Protein AF-A0A833G1S8-F1 (afdb_monomer_lite)

Structure (mmCIF, N/CA/C/O backbone):
data_AF-A0A833G1S8-F1
#
_entry.id   AF-A0A833G1S8-F1
#
loop_
_atom_site.group_PDB
_atom_site.id
_atom_site.type_symbol
_atom_site.label_atom_id
_atom_site.label_alt_id
_atom_site.label_comp_id
_atom_site.label_asym_id
_atom_site.label_entity_id
_atom_site.label_seq_id
_atom_site.pdbx_PDB_ins_code
_atom_site.Cartn_x
_atom_site.Cartn_y
_atom_site.Cartn_z
_atom_site.occupancy
_atom_site.B_iso_or_equiv
_atom_site.auth_seq_id
_atom_site.auth_comp_id
_atom_site.auth_asym_id
_atom_site.auth_atom_id
_atom_site.pdbx_PDB_model_num
ATOM 1 N N . MET A 1 1 ? 1.950 18.059 13.680 1.00 53.75 1 MET A N 1
ATOM 2 C CA . MET A 1 1 ? 0.484 18.282 13.616 1.00 53.75 1 MET A CA 1
ATOM 3 C C . MET A 1 1 ? -0.059 17.497 12.432 1.00 53.75 1 MET A C 1
ATOM 5 O O . MET A 1 1 ? 0.600 17.499 11.403 1.00 53.75 1 MET A O 1
ATOM 9 N N . ALA A 1 2 ? -1.193 16.805 12.573 1.00 64.06 2 ALA A N 1
ATOM 10 C CA . ALA A 1 2 ? -1.828 16.102 11.453 1.00 64.06 2 ALA A CA 1
ATOM 11 C C . ALA A 1 2 ? -2.430 17.109 10.455 1.00 64.06 2 ALA A C 1
ATOM 13 O O . ALA A 1 2 ? -2.964 18.137 10.873 1.00 64.06 2 ALA A O 1
ATOM 14 N N . ALA A 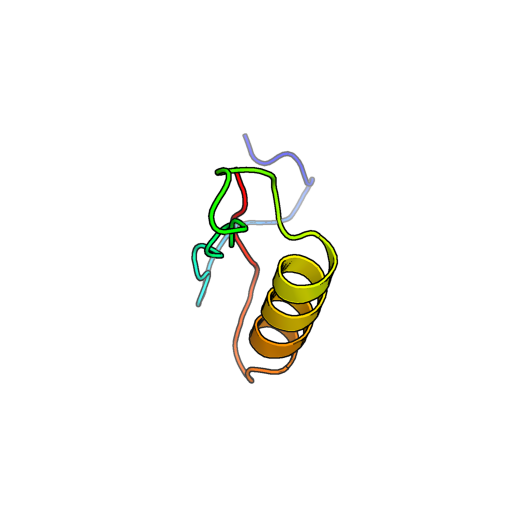1 3 ? -2.349 16.815 9.151 1.00 78.56 3 ALA A N 1
ATOM 15 C CA . ALA A 1 3 ? -2.877 17.679 8.086 1.00 78.56 3 ALA A CA 1
ATOM 16 C C . ALA A 1 3 ? -4.410 17.844 8.145 1.00 78.56 3 ALA A C 1
ATOM 18 O O . ALA A 1 3 ? -4.951 18.843 7.677 1.00 78.56 3 ALA A O 1
ATOM 19 N N . PHE A 1 4 ? -5.109 16.890 8.765 1.00 85.19 4 PHE A N 1
ATOM 20 C CA . PHE A 1 4 ? -6.560 16.889 8.912 1.00 85.19 4 PHE A CA 1
ATOM 21 C C . PHE A 1 4 ? -6.959 17.322 10.325 1.00 85.19 4 PHE A C 1
ATOM 23 O O . PHE A 1 4 ? -6.589 16.696 11.323 1.00 85.19 4 PHE A O 1
ATOM 30 N N . ARG A 1 5 ? -7.734 18.408 10.416 1.00 86.38 5 ARG A N 1
ATOM 31 C CA . ARG A 1 5 ? -8.263 18.907 11.690 1.00 86.38 5 ARG A CA 1
ATOM 32 C C . ARG A 1 5 ? -9.263 17.876 12.239 1.00 86.38 5 ARG A C 1
ATOM 34 O O . ARG A 1 5 ? -10.169 17.468 11.523 1.00 86.38 5 ARG A O 1
ATOM 41 N N . ASN A 1 6 ? -9.081 17.466 13.496 1.00 88.19 6 ASN A N 1
ATOM 42 C CA . ASN A 1 6 ? -9.870 16.442 14.207 1.00 88.19 6 ASN A CA 1
ATOM 43 C C . ASN A 1 6 ? -9.667 14.987 13.754 1.00 88.19 6 ASN A C 1
ATOM 45 O O . ASN A 1 6 ? -10.496 14.134 14.066 1.00 88.19 6 ASN A O 1
ATOM 49 N N . TRP A 1 7 ? -8.571 14.677 13.063 1.00 88.06 7 TRP A N 1
ATOM 50 C CA . TRP A 1 7 ? -8.208 13.294 12.773 1.00 88.06 7 TRP A CA 1
ATOM 51 C C . TRP A 1 7 ? -6.904 12.910 13.470 1.00 88.06 7 TRP A C 1
ATOM 53 O O . TRP A 1 7 ? -5.889 13.599 13.349 1.00 88.06 7 TRP A O 1
ATOM 63 N N . THR A 1 8 ? -6.940 11.783 14.177 1.00 91.94 8 THR A N 1
ATOM 64 C CA . THR A 1 8 ? -5.763 11.145 14.768 1.00 91.94 8 THR A CA 1
ATOM 65 C C . THR A 1 8 ? -5.438 9.903 13.935 1.00 91.94 8 THR A C 1
ATOM 67 O O . THR A 1 8 ? -6.295 9.022 13.847 1.00 91.94 8 THR A O 1
ATOM 70 N N . PRO A 1 9 ? -4.244 9.799 13.321 1.00 91.38 9 PRO A N 1
ATOM 71 C CA . PRO A 1 9 ? -3.861 8.621 12.547 1.00 91.38 9 PRO A CA 1
ATOM 7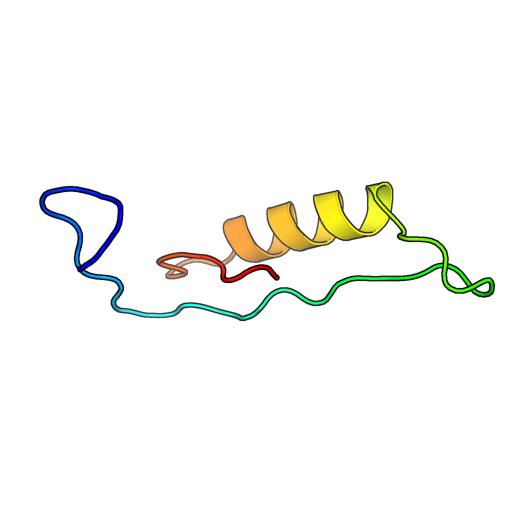2 C C . PRO A 1 9 ? -3.624 7.434 13.490 1.00 91.38 9 PRO A C 1
ATOM 74 O O . PRO A 1 9 ? -2.587 7.345 14.143 1.00 91.38 9 PRO A O 1
ATOM 77 N N . GLN A 1 10 ? -4.607 6.539 13.590 1.00 94.31 10 GLN A N 1
ATOM 78 C CA . GLN A 1 10 ? -4.579 5.383 14.489 1.00 94.31 10 GLN A CA 1
ATOM 79 C C . GLN A 1 10 ? -5.332 4.177 13.904 1.00 94.31 10 GLN A C 1
ATOM 81 O O . GLN A 1 10 ? -6.223 4.325 13.065 1.00 94.31 10 GLN A O 1
ATOM 86 N N . GLY A 1 11 ? -4.998 2.978 14.386 1.00 95.88 11 GLY A N 1
ATOM 87 C CA . GLY A 1 11 ? -5.521 1.699 13.892 1.00 95.88 11 GLY A CA 1
ATOM 88 C C . GLY A 1 11 ? -4.557 1.013 12.923 1.00 95.88 11 GLY A C 1
ATOM 89 O O . GLY A 1 11 ? -3.346 1.206 13.022 1.00 95.88 11 GLY A O 1
ATOM 90 N N . VAL A 1 12 ? -5.076 0.188 12.010 1.00 98.00 12 VAL A N 1
ATOM 91 C CA . VAL A 1 12 ? -4.245 -0.538 11.035 1.00 98.00 12 VAL A CA 1
ATOM 92 C C . VAL A 1 12 ? -3.950 0.372 9.848 1.00 98.00 12 VAL A C 1
ATOM 94 O O . VAL A 1 12 ? -4.866 0.780 9.136 1.00 98.00 12 VAL A O 1
ATOM 97 N N . ILE A 1 13 ? -2.673 0.698 9.646 1.00 97.69 13 ILE A N 1
ATOM 98 C CA . ILE A 1 13 ? -2.214 1.618 8.600 1.00 97.69 13 ILE A CA 1
ATOM 99 C C . ILE A 1 13 ? -1.050 0.965 7.834 1.00 97.69 13 ILE A C 1
ATOM 101 O O . ILE A 1 13 ? 0.099 1.100 8.259 1.00 97.69 13 ILE A O 1
ATOM 105 N N . PRO A 1 14 ? -1.310 0.194 6.759 1.00 97.69 14 PRO A N 1
ATOM 106 C CA . PRO A 1 14 ? -0.253 -0.411 5.956 1.00 97.69 14 PRO A CA 1
ATOM 107 C C . PRO A 1 14 ? 0.518 0.631 5.137 1.00 97.69 14 PRO A C 1
ATOM 109 O O . PRO A 1 14 ? -0.057 1.602 4.640 1.00 97.69 14 PRO A O 1
ATOM 112 N N . ALA A 1 15 ? 1.809 0.361 4.943 1.00 97.69 15 ALA A N 1
ATOM 113 C CA . ALA A 1 15 ? 2.645 1.048 3.967 1.00 97.69 15 ALA A CA 1
ATOM 114 C C . ALA A 1 15 ? 2.485 0.392 2.596 1.00 97.69 15 ALA A C 1
ATOM 116 O O . ALA A 1 15 ? 2.807 -0.787 2.434 1.00 97.69 15 ALA A O 1
ATOM 117 N N . ALA A 1 16 ? 1.965 1.145 1.626 1.00 98.12 16 ALA A N 1
ATOM 118 C CA . ALA A 1 16 ? 1.788 0.650 0.269 1.00 98.12 16 ALA A CA 1
ATOM 119 C C . ALA A 1 16 ? 3.144 0.464 -0.418 1.00 98.12 16 ALA A C 1
ATOM 121 O O . ALA A 1 16 ? 4.038 1.307 -0.313 1.00 98.12 16 ALA A O 1
ATOM 122 N N . LEU A 1 17 ? 3.278 -0.633 -1.158 1.00 96.69 17 LEU A N 1
ATOM 123 C CA . LEU A 1 17 ? 4.444 -0.867 -2.000 1.00 96.69 17 LEU A CA 1
ATOM 124 C C . LEU A 1 17 ? 4.272 -0.110 -3.318 1.00 96.69 17 LEU A C 1
ATOM 126 O O . LEU A 1 17 ? 3.182 -0.109 -3.889 1.00 96.69 17 LEU A O 1
ATOM 130 N N . LEU A 1 18 ? 5.348 0.514 -3.803 1.00 97.81 18 LEU A N 1
ATOM 131 C CA . LEU A 1 18 ? 5.390 1.142 -5.123 1.00 97.81 18 LEU A CA 1
ATOM 132 C C . LEU A 1 18 ? 5.943 0.126 -6.136 1.00 97.81 18 LEU A C 1
ATOM 134 O O . LEU A 1 18 ? 7.140 -0.161 -6.091 1.00 97.81 18 LEU A O 1
ATOM 138 N N . PRO A 1 19 ? 5.101 -0.457 -7.006 1.00 97.69 19 PRO A N 1
ATOM 139 C CA . PRO A 1 19 ? 5.560 -1.371 -8.037 1.00 97.69 19 PRO A CA 1
ATOM 140 C C . PRO A 1 19 ? 6.279 -0.616 -9.155 1.00 97.69 19 PRO A C 1
ATOM 142 O O . PRO A 1 19 ? 5.928 0.513 -9.511 1.00 97.69 19 PRO A O 1
ATOM 145 N N . PHE A 1 20 ? 7.266 -1.290 -9.729 1.00 98.19 20 PHE A N 1
ATOM 146 C CA . PHE A 1 20 ? 8.043 -0.811 -10.858 1.00 98.19 20 PHE A CA 1
ATOM 147 C C . PHE A 1 20 ? 7.999 -1.834 -11.986 1.00 98.19 20 PHE A C 1
ATOM 149 O O . PHE A 1 20 ? 7.872 -3.035 -11.743 1.00 98.19 20 PHE A O 1
ATOM 156 N N . HIS A 1 21 ? 8.130 -1.346 -13.211 1.00 98.31 21 HIS A N 1
ATOM 157 C CA . HIS A 1 21 ? 8.474 -2.166 -14.361 1.00 98.31 21 HIS A CA 1
ATOM 158 C C . HIS A 1 21 ? 9.945 -2.608 -14.282 1.00 98.31 21 HIS A C 1
ATOM 160 O O . HIS A 1 21 ? 10.724 -2.098 -13.472 1.00 98.31 21 HIS A O 1
ATOM 166 N N . ASP A 1 22 ? 10.346 -3.527 -15.159 1.00 98.06 22 ASP A N 1
ATOM 167 C CA . ASP A 1 22 ? 11.725 -4.039 -15.207 1.00 98.06 22 ASP A CA 1
ATOM 168 C C . ASP A 1 22 ? 12.763 -2.941 -15.511 1.00 98.06 22 ASP A C 1
ATOM 170 O O . ASP A 1 22 ? 13.939 -3.082 -15.178 1.00 98.06 22 ASP A O 1
ATOM 174 N N . ASP A 1 23 ? 12.332 -1.827 -16.112 1.00 98.00 23 ASP A N 1
ATOM 175 C CA . ASP A 1 23 ? 13.152 -0.643 -16.389 1.00 98.00 23 ASP A CA 1
ATOM 176 C C . ASP A 1 23 ? 13.181 0.381 -15.237 1.00 98.00 23 ASP A C 1
ATOM 178 O O . ASP A 1 23 ? 13.734 1.470 -15.392 1.00 98.00 23 ASP A O 1
ATOM 182 N N . LEU A 1 24 ? 12.613 0.034 -14.075 1.00 97.25 24 LEU A N 1
ATOM 183 C CA . LEU A 1 24 ? 12.458 0.894 -12.896 1.00 97.25 24 LEU A CA 1
ATOM 184 C C . LEU A 1 24 ? 11.523 2.102 -13.102 1.00 97.25 24 LEU A C 1
ATOM 186 O O . LEU A 1 24 ? 11.471 2.995 -12.253 1.00 97.25 24 LEU A O 1
ATOM 190 N N . GLY A 1 25 ? 10.748 2.136 -14.189 1.00 98.25 25 GLY A N 1
ATOM 191 C CA . GLY A 1 25 ? 9.617 3.047 -14.337 1.00 98.25 25 GLY A CA 1
ATOM 192 C C . GLY A 1 25 ? 8.472 2.675 -13.390 1.00 98.25 25 GLY A C 1
ATOM 193 O O . GLY A 1 25 ? 8.255 1.501 -13.097 1.00 98.25 25 GLY A O 1
ATOM 194 N N . ILE A 1 26 ? 7.729 3.667 -12.891 1.00 98.06 26 ILE A N 1
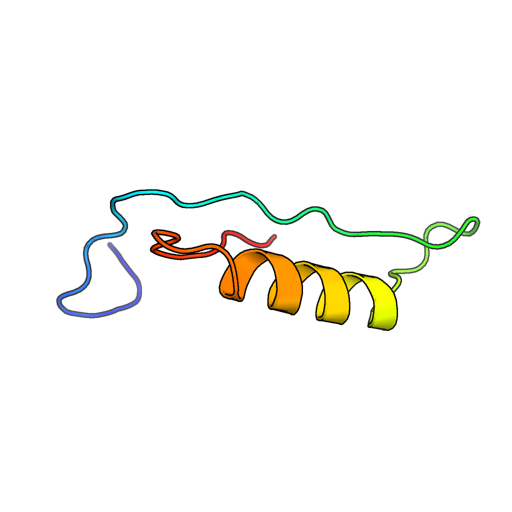ATOM 195 C CA . ILE A 1 26 ? 6.596 3.420 -11.984 1.00 98.06 26 ILE A CA 1
ATOM 196 C C . ILE A 1 26 ? 5.467 2.709 -12.734 1.00 98.06 26 ILE 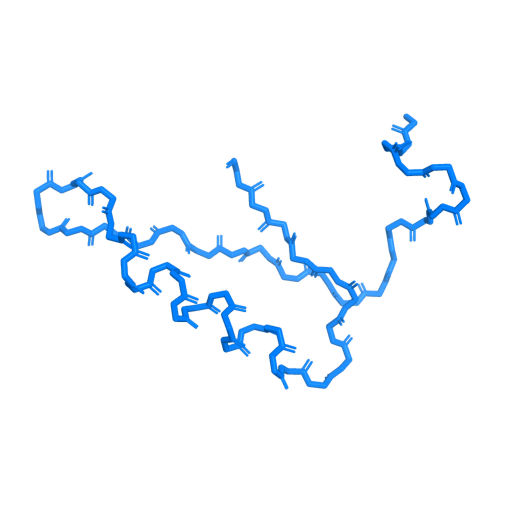A C 1
ATOM 198 O O . ILE A 1 26 ? 4.925 3.252 -13.699 1.00 98.06 26 ILE A O 1
ATOM 202 N N . ASP A 1 27 ? 5.033 1.562 -12.211 1.00 98.31 27 ASP A N 1
ATOM 203 C CA . ASP A 1 27 ? 3.846 0.873 -12.708 1.00 98.31 27 ASP A CA 1
ATOM 204 C C . ASP A 1 27 ? 2.578 1.451 -12.062 1.00 98.31 27 ASP A C 1
ATOM 206 O O . ASP A 1 27 ? 2.093 1.008 -11.016 1.00 98.31 27 ASP A O 1
ATOM 210 N N . VAL A 1 28 ? 2.018 2.475 -12.704 1.00 98.12 28 VAL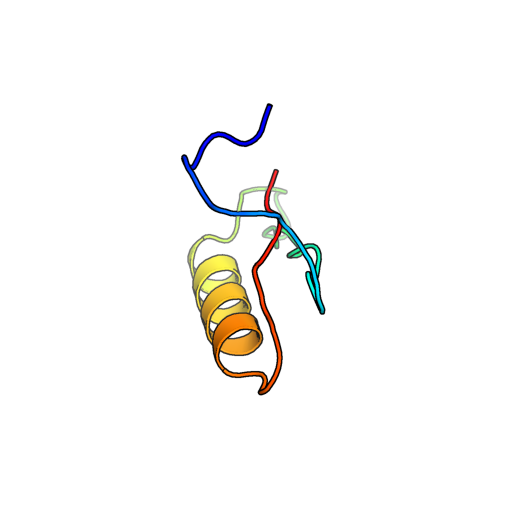 A N 1
ATOM 211 C CA . VAL A 1 28 ? 0.828 3.182 -12.209 1.00 98.12 28 VAL A CA 1
ATOM 212 C C . VAL A 1 28 ? -0.409 2.278 -12.170 1.00 98.12 28 VAL A C 1
ATOM 214 O O . VAL A 1 28 ? -1.252 2.431 -11.281 1.00 98.12 28 VAL A O 1
ATOM 217 N N . ALA A 1 29 ? -0.548 1.350 -13.120 1.00 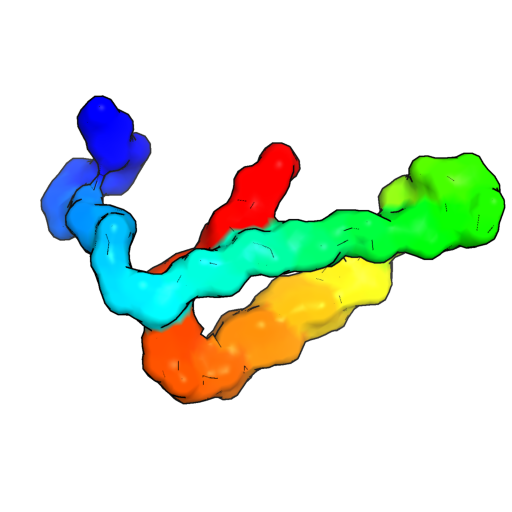98.38 29 ALA A N 1
ATOM 218 C CA . ALA A 1 29 ? -1.718 0.480 -13.204 1.00 98.38 29 ALA A CA 1
ATOM 219 C C . ALA A 1 29 ? -1.726 -0.523 -12.044 1.00 98.38 29 ALA A C 1
ATOM 221 O O . ALA A 1 29 ? -2.722 -0.619 -11.319 1.00 98.38 29 ALA A O 1
ATOM 222 N N . SER A 1 30 ? -0.590 -1.184 -11.809 1.00 98.31 30 SER A N 1
ATOM 223 C CA . SER A 1 30 ? -0.419 -2.104 -10.685 1.00 98.31 30 SER A CA 1
ATOM 224 C C . SER A 1 30 ? -0.512 -1.377 -9.346 1.00 98.31 30 SER A C 1
ATOM 226 O O . SER A 1 30 ? -1.157 -1.880 -8.426 1.00 98.31 30 SER A O 1
ATOM 228 N N . PHE A 1 31 ? 0.038 -0.161 -9.230 1.00 98.31 31 PHE A N 1
ATOM 229 C CA . PHE A 1 31 ? -0.069 0.619 -7.994 1.00 98.31 31 PHE A CA 1
ATOM 230 C C . PHE A 1 31 ? -1.523 0.977 -7.664 1.00 98.31 31 PHE A C 1
ATOM 232 O O . PHE A 1 31 ? -1.958 0.835 -6.522 1.00 98.31 31 PHE A O 1
ATOM 239 N N . ARG A 1 32 ? -2.320 1.373 -8.666 1.00 98.25 32 ARG A N 1
ATOM 240 C CA . ARG A 1 32 ? -3.757 1.634 -8.483 1.00 98.25 32 ARG A CA 1
ATOM 241 C C . ARG A 1 32 ? -4.524 0.391 -8.041 1.00 98.25 32 ARG A C 1
ATOM 243 O O . ARG A 1 32 ? -5.356 0.505 -7.144 1.00 98.25 32 ARG A O 1
ATOM 250 N N . SER A 1 33 ? -4.243 -0.767 -8.642 1.00 98.50 33 SER A N 1
ATOM 251 C CA . SER A 1 33 ? -4.847 -2.037 -8.219 1.00 98.50 33 SER A CA 1
ATOM 252 C C . SER A 1 33 ? -4.474 -2.364 -6.775 1.00 98.50 33 SER A C 1
ATOM 254 O O . SER A 1 33 ? -5.355 -2.616 -5.960 1.00 98.50 33 SER A O 1
ATOM 256 N N . HIS A 1 34 ? -3.189 -2.250 -6.426 1.00 98.12 34 HIS A N 1
ATOM 257 C CA . HIS A 1 34 ? -2.695 -2.503 -5.074 1.00 98.12 34 HIS A CA 1
ATOM 258 C C . HIS A 1 34 ? -3.378 -1.613 -4.024 1.00 98.12 34 HIS A C 1
ATOM 260 O O . HIS A 1 34 ? -3.780 -2.097 -2.967 1.00 98.12 34 HIS A O 1
ATOM 266 N N . LEU A 1 35 ? -3.566 -0.321 -4.315 1.00 98.38 35 LEU A N 1
ATOM 267 C CA . LEU A 1 35 ? -4.291 0.587 -3.422 1.00 98.38 35 LEU A CA 1
ATOM 268 C C . LEU A 1 35 ? -5.766 0.195 -3.259 1.00 98.38 35 LEU A C 1
ATOM 270 O O . LEU A 1 35 ? -6.297 0.293 -2.152 1.00 98.38 35 LEU A O 1
ATOM 274 N N . ALA A 1 36 ? -6.425 -0.257 -4.331 1.00 98.25 36 ALA A N 1
ATOM 275 C CA . ALA A 1 36 ? -7.799 -0.750 -4.260 1.00 98.25 36 ALA A CA 1
ATOM 276 C C . ALA A 1 36 ? -7.899 -2.023 -3.402 1.00 98.25 36 ALA A C 1
ATOM 278 O O . ALA A 1 36 ? -8.800 -2.122 -2.567 1.00 98.25 36 ALA A O 1
ATOM 279 N N . ASP A 1 37 ? -6.942 -2.942 -3.543 1.00 98.38 37 ASP A N 1
ATOM 280 C CA . ASP A 1 37 ? -6.872 -4.163 -2.737 1.00 98.38 37 ASP A CA 1
ATOM 281 C C . ASP A 1 37 ? -6.677 -3.838 -1.251 1.00 98.38 37 ASP A C 1
ATOM 283 O O . ASP A 1 37 ? -7.415 -4.345 -0.406 1.00 98.38 37 ASP A O 1
ATOM 287 N N . LEU A 1 38 ? -5.743 -2.936 -0.919 1.00 98.31 38 LEU A N 1
ATOM 288 C CA . LEU A 1 38 ? -5.534 -2.473 0.458 1.00 98.31 38 LEU A CA 1
ATOM 289 C C . LEU A 1 38 ? -6.794 -1.821 1.042 1.00 98.31 38 LEU A C 1
ATOM 291 O O . LEU A 1 38 ? -7.145 -2.089 2.190 1.00 98.31 38 LEU A O 1
ATOM 295 N N . ALA A 1 39 ? -7.489 -0.992 0.259 1.00 97.75 39 ALA A N 1
ATOM 296 C CA . ALA A 1 39 ? -8.712 -0.321 0.693 1.00 97.75 39 ALA A CA 1
ATOM 297 C C . ALA A 1 39 ? -9.885 -1.293 0.920 1.00 97.75 39 ALA A C 1
ATOM 299 O O . ALA A 1 39 ? -10.776 -1.004 1.719 1.00 97.75 39 ALA A O 1
ATOM 300 N N . ALA A 1 40 ? -9.892 -2.446 0.243 1.00 98.12 40 ALA A N 1
ATOM 301 C CA . ALA A 1 40 ? -10.915 -3.475 0.412 1.00 98.12 40 ALA A CA 1
ATOM 302 C C . ALA A 1 40 ? -10.716 -4.331 1.680 1.00 98.12 40 ALA A C 1
ATOM 304 O O . ALA A 1 40 ? -11.648 -5.018 2.116 1.00 98.12 40 ALA A O 1
ATOM 305 N N . VAL A 1 41 ? -9.530 -4.298 2.303 1.00 98.19 41 VAL A N 1
ATOM 306 C CA . VAL A 1 41 ? -9.258 -5.050 3.535 1.00 98.19 41 VAL A CA 1
ATOM 307 C C . VAL A 1 41 ? -10.034 -4.443 4.705 1.00 98.19 41 VAL A C 1
ATOM 309 O O . VAL A 1 41 ? -9.807 -3.309 5.131 1.00 98.19 41 VAL A O 1
ATOM 312 N N . ARG A 1 42 ? -10.943 -5.237 5.285 1.00 98.19 42 ARG A N 1
ATOM 313 C CA . ARG A 1 42 ? -11.718 -4.822 6.463 1.00 98.19 42 ARG A CA 1
ATOM 314 C C . ARG A 1 42 ? -10.793 -4.450 7.623 1.00 98.19 42 ARG A C 1
ATOM 316 O O . ARG A 1 42 ? -9.954 -5.248 8.027 1.00 98.19 42 ARG A O 1
ATOM 323 N N . GLY A 1 43 ? -11.024 -3.273 8.202 1.00 96.94 43 GLY A N 1
ATOM 324 C CA . GLY A 1 43 ? -10.292 -2.785 9.373 1.00 96.94 43 GLY A CA 1
ATOM 325 C C . GLY A 1 43 ? -9.057 -1.938 9.058 1.00 96.94 43 GLY A C 1
ATOM 326 O O . GLY A 1 43 ? -8.415 -1.477 9.998 1.00 96.94 43 GLY A O 1
ATOM 327 N N . VAL A 1 44 ? -8.737 -1.694 7.780 1.00 97.75 44 VAL A N 1
ATOM 328 C CA . VAL A 1 44 ? -7.733 -0.689 7.396 1.00 97.75 44 VAL A CA 1
ATOM 329 C C . VAL A 1 44 ? -8.273 0.714 7.685 1.00 97.75 44 VAL A C 1
ATOM 331 O O . VAL A 1 44 ? -9.346 1.089 7.218 1.00 97.75 44 VAL A O 1
ATOM 334 N N . SER A 1 45 ? -7.520 1.486 8.470 1.00 96.19 45 SER A N 1
ATOM 335 C CA . SER A 1 45 ? -7.873 2.851 8.882 1.00 96.19 45 SER A CA 1
ATOM 336 C C . SER A 1 45 ? -7.371 3.919 7.909 1.00 96.19 45 SER A C 1
ATOM 338 O O . SER A 1 45 ? -7.999 4.966 7.764 1.00 96.19 45 SER A O 1
ATOM 340 N N . ALA A 1 46 ? -6.206 3.693 7.301 1.00 95.88 46 ALA A N 1
ATOM 341 C CA . ALA A 1 46 ? -5.557 4.578 6.334 1.00 95.88 46 ALA A CA 1
ATOM 342 C C . ALA A 1 46 ? -4.465 3.806 5.582 1.00 95.88 46 ALA A C 1
ATOM 344 O O . ALA A 1 46 ? -4.083 2.726 6.013 1.00 95.88 46 ALA A O 1
ATOM 345 N N . VAL A 1 47 ? -3.924 4.368 4.502 1.00 97.00 47 VAL A N 1
ATOM 346 C CA . VAL A 1 47 ? -2.767 3.814 3.781 1.00 97.00 47 VAL A CA 1
ATOM 347 C C . VAL A 1 47 ? -1.668 4.868 3.759 1.00 97.00 47 VAL A C 1
ATOM 349 O O . VAL A 1 47 ? -1.946 6.032 3.466 1.00 97.00 47 VAL A O 1
ATOM 352 N N . THR A 1 48 ? -0.433 4.485 4.076 1.00 96.44 48 THR A N 1
ATOM 353 C CA . THR A 1 48 ? 0.727 5.366 3.902 1.00 96.44 48 THR A CA 1
ATOM 354 C C . THR A 1 48 ? 1.346 5.159 2.523 1.00 96.44 48 THR A C 1
ATOM 356 O O . THR A 1 48 ? 1.495 4.033 2.048 1.00 96.44 48 THR A O 1
ATOM 359 N N . VAL A 1 49 ? 1.689 6.274 1.880 1.00 95.50 49 VAL A N 1
ATOM 360 C CA . VAL A 1 49 ? 2.353 6.358 0.572 1.00 95.50 49 VAL A CA 1
ATOM 361 C C . VAL A 1 49 ? 3.536 7.327 0.686 1.00 95.50 49 VAL A C 1
ATOM 363 O O . VAL A 1 49 ? 3.545 8.151 1.605 1.00 95.50 49 VAL A O 1
ATOM 366 N N . ASN A 1 50 ? 4.518 7.209 -0.212 1.00 88.75 50 ASN A N 1
ATOM 367 C CA . ASN A 1 50 ? 5.718 8.059 -0.250 1.00 88.75 50 ASN A CA 1
ATOM 368 C C . ASN A 1 50 ? 5.536 9.283 -1.149 1.00 88.75 50 ASN A C 1
ATOM 370 O O . ASN A 1 50 ? 4.858 9.136 -2.192 1.00 88.75 50 ASN A O 1
#

Foldseek 3Di:
DDPDPPDDPDWAEEEQDFDADPVRHTPPVVSVVSVVVLVPDPGHPYYDYD

Radius of gyration: 13.28 Å; chains: 1; bounding box: 25×24×31 Å

pLDDT: mean 94.43, std 8.43, range [53.75, 98.5]

Sequence (50 aa):
MAAFRNWTPQGVIPAALLPFHDDLGIDVASFRSHLADLAAVRGVSAVTVN

Secondary structure (DSSP, 8-state):
--SSTT----SB-PBPP--B-TTS-B-HHHHHHHHHHHHHSTTB---B--